Protein AF-A0A6N2DW54-F1 (afdb_monomer_lite)

Radius of gyration: 11.71 Å; chains: 1; bounding box: 32×23×21 Å

Sequence (58 aa):
MTFAVGTGERLPFAPATFDRVVAVTVLCFVDDAALGEIGRGPRPNGRLVIAELGQWST

pLDDT: mean 93.39, std 5.47, range [68.75, 98.19]

Secondary structure (DSSP, 8-state):
------BTTB-SS-TT-EEEEEEES-GGG--HHHHHHHHTSEEEEEEEEEE--GGG--

Foldseek 3Di:
DDDDDDDLLDDPDDFQADLEDEDAQPPLPDDPSSVVVSVRRHHVNHDYHYHHPPPPSD

Structure (mmCIF, N/CA/C/O backbone):
data_AF-A0A6N2DW54-F1
#
_entry.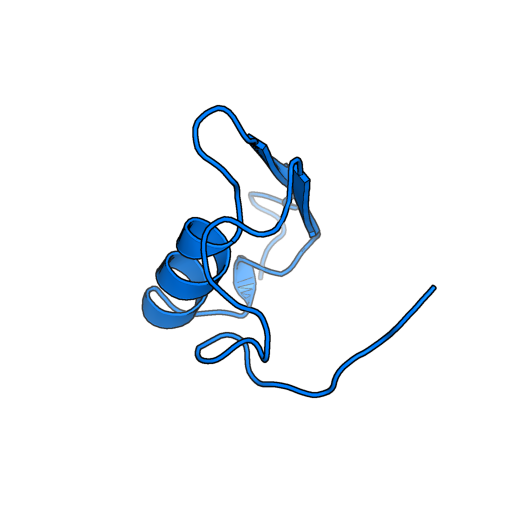id   AF-A0A6N2DW54-F1
#
loop_
_atom_site.group_PDB
_atom_site.id
_atom_site.type_symbol
_atom_site.label_atom_id
_atom_site.label_alt_id
_atom_site.label_comp_id
_atom_site.label_asym_id
_atom_site.label_entity_id
_atom_site.label_seq_id
_atom_site.pdbx_PDB_ins_code
_atom_site.Cartn_x
_atom_site.Cartn_y
_atom_site.Cartn_z
_atom_site.occupancy
_atom_site.B_iso_or_equiv
_atom_site.auth_seq_id
_atom_site.auth_comp_id
_atom_site.auth_asym_id
_atom_site.auth_atom_id
_atom_site.pdbx_PDB_model_num
ATOM 1 N N . MET A 1 1 ? -10.432 -15.259 2.589 1.00 73.19 1 MET A N 1
ATOM 2 C CA . MET A 1 1 ? -9.326 -14.487 1.987 1.00 73.19 1 MET A CA 1
ATOM 3 C C . MET A 1 1 ? -9.581 -14.450 0.495 1.00 73.19 1 MET A C 1
ATOM 5 O O . MET A 1 1 ? -9.794 -15.513 -0.072 1.00 73.19 1 MET A O 1
ATOM 9 N N . THR A 1 2 ? -9.655 -13.263 -0.102 1.00 93.06 2 THR A N 1
ATOM 10 C CA . THR A 1 2 ? -9.999 -13.091 -1.521 1.00 93.06 2 THR A CA 1
ATOM 11 C C . THR A 1 2 ? -8.824 -12.437 -2.226 1.00 93.06 2 THR A C 1
ATOM 13 O O . THR A 1 2 ? -8.251 -11.490 -1.693 1.00 93.06 2 THR A O 1
ATOM 16 N N . PHE A 1 3 ? -8.480 -12.936 -3.409 1.00 94.50 3 PHE A N 1
ATOM 17 C CA . PHE A 1 3 ? -7.418 -12.392 -4.247 1.00 94.50 3 PHE A CA 1
ATOM 18 C C . PHE A 1 3 ? -8.018 -11.866 -5.546 1.00 94.50 3 PHE A C 1
ATOM 20 O O . PHE A 1 3 ? -8.980 -12.435 -6.062 1.00 94.50 3 PHE A O 1
ATOM 27 N N . ALA A 1 4 ? -7.438 -10.794 -6.070 1.00 95.31 4 ALA A N 1
ATOM 28 C CA . ALA A 1 4 ? -7.784 -10.242 -7.368 1.00 95.31 4 ALA A CA 1
ATOM 29 C C . ALA A 1 4 ? -6.496 -9.980 -8.148 1.00 95.31 4 ALA A C 1
ATOM 31 O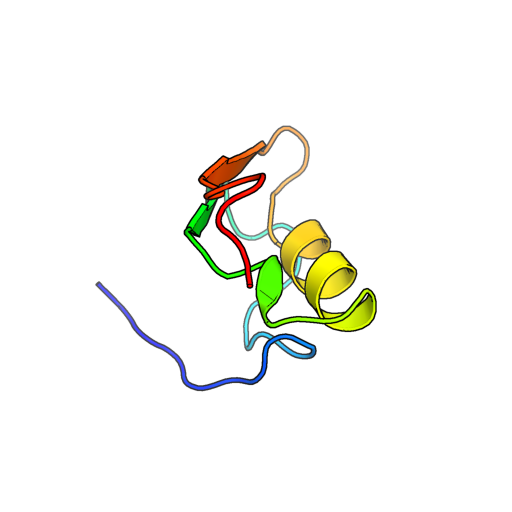 O . ALA A 1 4 ? -5.507 -9.522 -7.576 1.00 95.31 4 ALA A O 1
ATOM 32 N N . VAL A 1 5 ? -6.513 -10.289 -9.442 1.00 95.62 5 VAL A N 1
ATOM 33 C CA . VAL A 1 5 ? -5.397 -9.999 -10.346 1.00 95.62 5 VAL A CA 1
ATOM 34 C C . VAL A 1 5 ? -5.526 -8.555 -10.824 1.00 95.62 5 VAL A C 1
ATOM 36 O O . VAL A 1 5 ? -6.609 -8.124 -11.218 1.00 95.62 5 VAL A O 1
ATOM 39 N N . GLY A 1 6 ? -4.426 -7.812 -10.793 1.00 91.25 6 GLY A N 1
ATOM 40 C CA . GLY A 1 6 ? -4.343 -6.428 -11.249 1.00 91.25 6 GLY A CA 1
ATOM 41 C C . GLY A 1 6 ? -2.888 -5.990 -11.370 1.00 91.25 6 GLY A C 1
ATOM 42 O O . GLY A 1 6 ? -1.984 -6.743 -11.006 1.00 91.25 6 GLY A O 1
ATOM 43 N N . THR A 1 7 ? -2.673 -4.785 -11.885 1.00 92.56 7 THR A N 1
ATOM 44 C CA . THR A 1 7 ? -1.349 -4.151 -11.913 1.00 92.56 7 THR A CA 1
ATOM 45 C C . THR A 1 7 ? -1.265 -3.099 -10.808 1.00 92.56 7 THR A C 1
ATOM 47 O O . THR A 1 7 ? -2.299 -2.657 -10.296 1.00 92.56 7 THR A O 1
ATOM 50 N N . GLY A 1 8 ? -0.051 -2.714 -10.405 1.00 90.81 8 GLY A N 1
ATOM 51 C CA . GLY A 1 8 ? 0.148 -1.766 -9.303 1.00 90.81 8 GLY A CA 1
ATOM 52 C C . GLY A 1 8 ? -0.493 -0.404 -9.567 1.00 90.81 8 GLY A C 1
ATOM 53 O O . GLY A 1 8 ? -1.025 0.210 -8.653 1.00 90.81 8 GLY A O 1
ATOM 54 N N . GLU A 1 9 ? -0.524 0.017 -10.829 1.00 94.12 9 GLU A N 1
ATOM 55 C CA . GLU A 1 9 ? -1.065 1.293 -11.305 1.00 94.12 9 GLU A CA 1
ATOM 56 C C . GLU A 1 9 ? -2.597 1.284 -11.414 1.00 94.12 9 GLU A C 1
ATOM 58 O O . GLU A 1 9 ? -3.212 2.331 -11.617 1.00 94.12 9 GLU A O 1
ATOM 63 N N . ARG A 1 10 ? -3.235 0.106 -11.335 1.00 95.06 10 ARG A N 1
ATOM 64 C CA . ARG A 1 10 ? -4.694 -0.033 -11.426 1.00 95.06 10 ARG A CA 1
ATOM 65 C C . ARG A 1 10 ? -5.195 -1.245 -10.647 1.00 95.06 10 ARG A C 1
ATOM 67 O O . ARG A 1 10 ? -5.432 -2.325 -11.197 1.00 95.06 10 ARG A O 1
ATOM 74 N N . LEU A 1 11 ? -5.420 -1.034 -9.357 1.00 94.75 11 LEU A N 1
ATOM 75 C CA . LEU A 1 11 ? -5.968 -2.032 -8.453 1.00 94.75 11 LEU A CA 1
ATOM 76 C C . LEU A 1 11 ? -7.488 -2.180 -8.666 1.00 94.75 11 LEU A C 1
ATOM 78 O O . LEU A 1 11 ? -8.205 -1.181 -8.765 1.00 94.75 11 LEU A O 1
ATOM 82 N N . PRO A 1 12 ? -8.040 -3.405 -8.674 1.00 95.81 12 PRO A N 1
ATOM 83 C CA . PRO A 1 12 ? -9.456 -3.662 -8.956 1.00 95.81 12 PRO A CA 1
ATOM 84 C C . PRO A 1 12 ? -10.361 -3.422 -7.732 1.00 95.81 12 PRO A C 1
ATOM 86 O O . PRO A 1 12 ? -11.255 -4.211 -7.430 1.00 95.81 12 PRO A O 1
ATOM 89 N N . PHE A 1 13 ? -10.125 -2.333 -7.002 1.00 95.38 13 PHE A N 1
ATOM 90 C CA . PHE A 1 13 ? -10.880 -1.961 -5.805 1.00 95.38 13 PHE A CA 1
ATOM 91 C C . PHE A 1 13 ? -11.403 -0.537 -5.926 1.00 95.38 13 PHE A C 1
ATOM 93 O O . PHE A 1 13 ? -10.767 0.305 -6.553 1.00 95.38 13 PHE A O 1
ATOM 100 N N . ALA A 1 14 ? -12.535 -0.230 -5.300 1.00 95.94 14 ALA A N 1
ATOM 101 C CA . ALA A 1 14 ? -12.997 1.150 -5.184 1.00 95.94 14 ALA A CA 1
ATOM 102 C C . ALA A 1 14 ? -12.068 1.954 -4.244 1.00 95.94 14 ALA A C 1
ATOM 104 O O . ALA A 1 14 ? -11.442 1.370 -3.352 1.00 95.94 14 ALA A O 1
ATOM 105 N N . PRO A 1 15 ? -11.931 3.279 -4.420 1.00 97.00 15 PRO A N 1
ATOM 106 C CA . PRO A 1 15 ? -11.191 4.108 -3.469 1.00 97.00 15 PRO A CA 1
ATOM 107 C C . PRO A 1 15 ? -11.881 4.097 -2.097 1.00 97.00 15 PRO A C 1
ATOM 109 O O . PRO A 1 15 ? -13.069 3.794 -2.006 1.00 97.00 15 PRO A O 1
ATOM 112 N N . ALA A 1 16 ? -11.149 4.436 -1.035 1.00 97.44 16 ALA A N 1
ATOM 113 C CA . ALA A 1 16 ? -11.682 4.525 0.325 1.00 97.44 16 ALA A CA 1
ATOM 114 C C . ALA A 1 16 ? -12.440 3.261 0.787 1.00 97.44 16 ALA A C 1
ATOM 116 O O . ALA A 1 16 ? -13.491 3.334 1.425 1.00 97.44 16 ALA A O 1
ATOM 117 N N . THR A 1 17 ? -11.904 2.082 0.470 1.00 96.69 17 THR A N 1
ATOM 118 C CA . THR A 1 17 ? -12.548 0.789 0.765 1.00 96.69 17 THR A CA 1
ATOM 119 C C . THR A 1 17 ? -11.966 0.102 1.991 1.00 96.69 17 THR A C 1
ATOM 121 O O . THR A 1 17 ? -12.640 -0.719 2.611 1.00 96.69 17 THR A O 1
ATOM 124 N N . PHE A 1 18 ? -10.729 0.413 2.367 1.00 97.19 18 PHE A N 1
ATOM 125 C CA . PHE A 1 18 ? -10.028 -0.348 3.395 1.00 97.19 18 PHE A CA 1
ATOM 126 C C . PHE A 1 18 ? -9.744 0.502 4.627 1.00 97.19 18 PHE A C 1
ATOM 128 O O . PHE A 1 18 ? -9.314 1.646 4.530 1.00 97.19 18 PHE A O 1
ATOM 135 N N . ASP A 1 19 ? -9.928 -0.064 5.817 1.00 98.19 19 ASP A N 1
ATOM 136 C CA . ASP A 1 19 ? -9.487 0.601 7.048 1.00 98.19 19 ASP A CA 1
ATOM 137 C C . ASP A 1 19 ? -7.959 0.560 7.165 1.00 98.19 19 ASP A C 1
ATOM 139 O O . ASP A 1 19 ? -7.344 1.450 7.760 1.00 98.19 19 ASP A O 1
ATOM 143 N N . ARG A 1 20 ? -7.338 -0.469 6.575 1.00 97.44 20 ARG A N 1
ATOM 144 C CA . ARG A 1 20 ? -5.892 -0.681 6.516 1.00 97.44 20 ARG A CA 1
ATOM 145 C C . ARG A 1 20 ? -5.484 -1.181 5.136 1.00 97.44 20 ARG A C 1
ATOM 147 O O . ARG A 1 20 ? -6.079 -2.124 4.627 1.00 97.44 20 ARG A O 1
ATOM 154 N N . VAL A 1 21 ? -4.440 -0.581 4.581 1.00 97.19 21 VAL A N 1
ATOM 155 C CA . VAL A 1 21 ? -3.714 -1.091 3.414 1.00 97.19 21 VAL A CA 1
ATOM 156 C C . VAL A 1 21 ? -2.296 -1.396 3.869 1.00 97.19 21 VAL A C 1
ATOM 158 O O . VAL A 1 21 ? -1.718 -0.613 4.622 1.00 97.19 21 VAL A O 1
ATOM 161 N N . VAL A 1 22 ? -1.755 -2.540 3.459 1.00 96.75 22 VAL A N 1
ATOM 162 C CA . VAL A 1 22 ? -0.393 -2.948 3.812 1.00 96.75 22 VAL A CA 1
ATOM 163 C C . VAL A 1 22 ? 0.397 -3.159 2.529 1.00 96.75 22 VAL A C 1
ATOM 165 O O . VAL A 1 22 ? -0.017 -3.943 1.679 1.00 96.75 22 VAL A O 1
ATOM 168 N N . ALA A 1 23 ? 1.521 -2.460 2.409 1.00 95.19 23 ALA A N 1
ATOM 169 C CA . ALA A 1 23 ? 2.503 -2.642 1.350 1.00 95.19 23 ALA A CA 1
ATOM 170 C C . ALA A 1 23 ? 3.756 -3.259 1.979 1.00 95.19 23 ALA A C 1
ATOM 172 O O . ALA A 1 23 ? 4.367 -2.657 2.863 1.00 95.19 23 ALA A O 1
ATOM 173 N N . VAL A 1 24 ? 4.090 -4.486 1.579 1.00 95.25 24 VAL A N 1
ATOM 174 C CA . VAL A 1 24 ? 5.226 -5.240 2.124 1.00 95.25 24 VAL A CA 1
ATOM 175 C C . VAL A 1 24 ? 6.194 -5.521 0.992 1.00 95.25 24 VAL A C 1
ATOM 177 O O . VAL A 1 24 ? 5.812 -6.191 0.034 1.00 95.25 24 VAL A O 1
ATOM 180 N N . THR A 1 25 ? 7.416 -4.999 1.113 1.00 94.06 25 THR A N 1
ATOM 181 C CA . THR A 1 25 ? 8.537 -5.240 0.191 1.00 94.06 25 THR A CA 1
ATOM 182 C C . THR A 1 25 ? 8.150 -5.085 -1.282 1.00 94.06 25 THR A C 1
ATOM 184 O O . THR A 1 25 ? 8.511 -5.916 -2.113 1.00 94.06 25 THR A O 1
ATOM 187 N N . VAL A 1 26 ? 7.338 -4.069 -1.585 1.00 92.31 26 VAL A N 1
ATOM 188 C CA . VAL A 1 26 ? 6.770 -3.854 -2.924 1.00 92.31 26 VAL A CA 1
ATOM 189 C C . VAL A 1 26 ? 7.100 -2.471 -3.467 1.00 92.31 26 VAL A C 1
ATOM 191 O O . VAL A 1 26 ? 7.158 -2.314 -4.683 1.00 92.31 26 VAL A O 1
ATOM 194 N N . LEU A 1 27 ? 7.362 -1.474 -2.609 1.00 90.50 27 LEU A N 1
ATOM 195 C CA . LEU A 1 27 ? 7.560 -0.099 -3.073 1.00 90.50 27 LEU A CA 1
ATOM 196 C C . LEU A 1 27 ? 8.856 0.078 -3.872 1.00 90.50 27 LEU A C 1
ATOM 198 O O . LEU A 1 27 ? 8.958 1.009 -4.658 1.00 90.50 27 LEU A O 1
ATOM 202 N N . CYS A 1 28 ? 9.818 -0.835 -3.735 1.00 90.00 28 CYS A N 1
ATOM 203 C CA . CYS A 1 28 ? 11.022 -0.868 -4.564 1.00 90.00 28 CYS A CA 1
ATOM 204 C C . CYS A 1 28 ? 10.794 -1.330 -6.012 1.00 90.00 28 CYS A C 1
ATOM 206 O O . CYS A 1 28 ? 11.687 -1.174 -6.838 1.00 90.00 28 CYS A O 1
ATOM 208 N N . PHE A 1 29 ? 9.626 -1.890 -6.334 1.00 90.50 29 PHE A N 1
ATOM 209 C CA . PHE A 1 29 ? 9.331 -2.448 -7.658 1.00 90.50 29 PHE A CA 1
ATOM 210 C C . PHE A 1 29 ? 8.285 -1.657 -8.442 1.00 90.50 29 PHE A C 1
ATOM 212 O O . PHE A 1 29 ? 7.882 -2.085 -9.522 1.00 90.50 29 PHE A O 1
ATOM 219 N N . VAL A 1 30 ? 7.798 -0.546 -7.895 1.00 91.81 30 VAL A N 1
ATOM 220 C CA . VAL A 1 30 ? 6.662 0.190 -8.450 1.00 91.81 30 VAL A CA 1
ATOM 221 C C . VAL A 1 30 ? 6.998 1.666 -8.620 1.00 91.81 30 VAL A C 1
ATOM 223 O O . VAL A 1 30 ? 7.884 2.192 -7.951 1.00 91.81 30 VAL A O 1
ATOM 226 N N . ASP A 1 31 ? 6.293 2.326 -9.531 1.00 93.25 31 ASP A N 1
ATOM 227 C CA . ASP A 1 31 ? 6.458 3.749 -9.805 1.00 93.25 31 ASP A CA 1
ATOM 228 C C . ASP A 1 31 ? 5.500 4.626 -8.972 1.00 93.25 31 ASP A C 1
ATOM 230 O O . ASP A 1 31 ? 4.690 4.151 -8.166 1.00 93.25 31 ASP A O 1
ATOM 234 N N . ASP A 1 32 ? 5.577 5.939 -9.188 1.00 93.94 32 ASP A N 1
ATOM 235 C CA . ASP A 1 32 ? 4.721 6.917 -8.514 1.00 93.94 32 ASP A CA 1
ATOM 236 C C . ASP A 1 32 ? 3.227 6.720 -8.829 1.00 93.94 32 ASP A C 1
ATOM 238 O O . ASP A 1 32 ? 2.370 7.039 -7.997 1.00 93.94 32 ASP A O 1
ATOM 242 N N . ALA A 1 33 ? 2.889 6.181 -10.009 1.00 95.06 33 ALA A N 1
ATOM 243 C CA . ALA A 1 33 ? 1.502 5.930 -10.387 1.00 95.06 33 ALA A CA 1
ATOM 244 C C . ALA A 1 33 ? 0.899 4.825 -9.512 1.00 95.06 33 ALA A C 1
ATOM 246 O O . ALA A 1 33 ? -0.194 4.987 -8.962 1.00 95.06 33 ALA A O 1
ATOM 247 N N . ALA A 1 34 ? 1.641 3.739 -9.306 1.00 95.38 34 ALA A N 1
ATOM 248 C CA . ALA A 1 34 ? 1.259 2.684 -8.379 1.00 95.38 34 ALA A CA 1
ATOM 249 C C . ALA A 1 34 ? 1.220 3.158 -6.917 1.00 95.38 34 ALA A C 1
ATOM 251 O O . ALA A 1 34 ? 0.332 2.756 -6.162 1.00 95.38 34 ALA A O 1
ATOM 252 N N . LEU A 1 35 ? 2.120 4.055 -6.499 1.00 93.88 35 LEU A N 1
ATOM 253 C CA . LEU A 1 35 ? 2.061 4.636 -5.153 1.00 93.88 35 LEU A CA 1
ATOM 254 C C . LEU A 1 35 ? 0.772 5.450 -4.938 1.00 93.88 35 LEU A C 1
ATOM 256 O O . LEU A 1 35 ? 0.125 5.323 -3.893 1.00 93.88 35 LEU A O 1
ATOM 260 N N . GLY A 1 36 ? 0.361 6.239 -5.935 1.00 95.62 36 GLY A N 1
ATOM 261 C CA . GLY A 1 36 ? -0.922 6.948 -5.920 1.00 95.62 36 GLY A CA 1
ATOM 262 C C . GLY A 1 36 ? -2.118 5.995 -5.825 1.00 95.62 36 GLY A C 1
ATOM 263 O O . GLY A 1 36 ? -3.046 6.219 -5.041 1.00 95.62 36 GLY A O 1
ATOM 264 N N . GLU A 1 37 ? -2.061 4.886 -6.559 1.00 96.44 37 GLU A N 1
ATOM 265 C CA . GLU A 1 37 ? -3.087 3.844 -6.561 1.00 96.44 37 GLU A CA 1
ATOM 266 C C . GLU A 1 37 ? -3.176 3.084 -5.223 1.00 96.44 37 GLU A C 1
ATOM 268 O O . GLU A 1 37 ? -4.263 2.755 -4.749 1.00 96.44 37 GLU A O 1
ATOM 273 N N . ILE A 1 38 ? -2.055 2.854 -4.540 1.00 95.31 38 ILE A N 1
ATOM 274 C CA . ILE A 1 38 ? -2.048 2.313 -3.171 1.00 95.31 38 ILE A CA 1
ATOM 275 C C . ILE A 1 38 ? -2.657 3.337 -2.197 1.00 95.31 38 ILE A C 1
ATOM 277 O O . ILE A 1 38 ? -3.465 2.986 -1.329 1.00 95.31 38 ILE A O 1
ATOM 281 N N . GLY A 1 39 ? -2.309 4.615 -2.365 1.00 95.44 39 GLY A N 1
ATOM 282 C CA . GLY A 1 39 ? -2.748 5.721 -1.516 1.00 95.44 39 GLY A CA 1
ATOM 283 C C . GLY A 1 39 ? -4.253 6.006 -1.549 1.00 95.44 39 GLY A C 1
ATOM 284 O O . GLY A 1 39 ? -4.792 6.484 -0.552 1.00 95.44 39 GLY A O 1
ATOM 285 N N . ARG A 1 40 ? -4.967 5.674 -2.637 1.00 96.62 40 ARG A N 1
ATOM 286 C CA . ARG A 1 40 ? -6.434 5.863 -2.715 1.00 96.62 40 ARG A CA 1
ATOM 287 C C . ARG A 1 40 ? -7.240 4.803 -1.960 1.00 96.62 40 ARG A C 1
ATOM 289 O O . ARG A 1 40 ? -8.448 4.964 -1.783 1.00 96.62 40 ARG A O 1
ATOM 296 N N . GLY A 1 41 ? -6.620 3.681 -1.596 1.00 96.19 41 GLY A N 1
ATOM 297 C CA . GLY A 1 41 ? -7.295 2.528 -0.995 1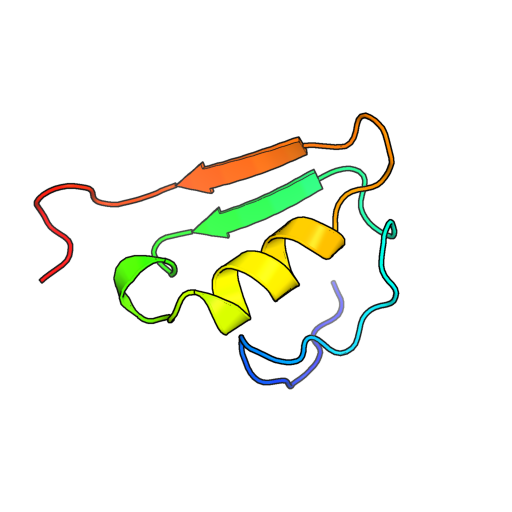.00 96.19 41 GLY A CA 1
ATOM 298 C C . GLY A 1 41 ? -7.875 2.782 0.405 1.00 96.19 41 GLY A C 1
ATOM 299 O O . GLY A 1 41 ? -9.024 2.390 0.649 1.00 96.19 41 GLY A O 1
ATOM 300 N N . PRO A 1 42 ? -7.130 3.414 1.334 1.00 97.88 42 PRO A N 1
ATOM 301 C CA . PRO A 1 42 ? -7.611 3.669 2.683 1.00 97.88 42 PRO A CA 1
ATOM 302 C C . PRO A 1 42 ? -8.836 4.591 2.731 1.00 97.88 42 PRO A C 1
ATOM 304 O O . PRO A 1 42 ? -8.911 5.590 2.019 1.00 97.88 42 PRO A O 1
ATOM 307 N N . ARG A 1 43 ? -9.783 4.292 3.624 1.00 98.00 43 ARG A N 1
ATOM 308 C CA . ARG A 1 43 ? -10.866 5.210 4.020 1.00 98.00 43 ARG A CA 1
ATOM 309 C C . ARG A 1 43 ? -10.316 6.516 4.605 1.00 98.00 43 ARG A C 1
ATOM 311 O O . ARG A 1 43 ? -9.175 6.533 5.074 1.00 98.00 43 ARG A O 1
ATOM 318 N N . PRO A 1 44 ? -11.134 7.582 4.713 1.00 95.31 44 PRO A N 1
ATOM 319 C CA . PRO A 1 44 ? -10.836 8.679 5.628 1.00 95.31 44 PRO A CA 1
ATOM 320 C C . PRO A 1 44 ? -10.521 8.123 7.026 1.00 95.31 44 PRO A C 1
ATOM 322 O O . PRO A 1 44 ? -11.262 7.290 7.545 1.00 95.31 44 PRO A O 1
ATOM 325 N N . ASN A 1 45 ? -9.403 8.546 7.619 1.00 95.56 45 ASN A N 1
ATOM 326 C CA . ASN A 1 45 ? -8.834 8.009 8.870 1.00 95.56 45 ASN A CA 1
ATOM 327 C C . ASN A 1 45 ? -8.307 6.562 8.817 1.00 95.56 45 ASN A C 1
ATOM 329 O O . ASN A 1 45 ? -7.830 6.048 9.834 1.00 95.56 45 ASN A O 1
ATOM 333 N N . GLY A 1 46 ? -8.328 5.918 7.651 1.00 97.31 46 GLY A N 1
ATOM 334 C CA . GLY A 1 46 ? -7.618 4.673 7.398 1.00 97.31 46 GLY A CA 1
ATOM 335 C C . GLY A 1 46 ? -6.106 4.845 7.544 1.00 97.31 46 GLY A C 1
ATOM 336 O O . GLY A 1 46 ? -5.588 5.945 7.765 1.00 97.31 46 GLY A O 1
ATOM 337 N N . ARG A 1 47 ? -5.373 3.735 7.479 1.00 97.62 47 ARG A N 1
ATOM 338 C CA . ARG A 1 47 ? -3.906 3.760 7.529 1.00 97.62 47 ARG A CA 1
ATOM 339 C C . ARG A 1 47 ? -3.323 2.958 6.382 1.00 97.62 47 ARG A C 1
ATOM 341 O O . ARG A 1 47 ? -3.757 1.837 6.129 1.00 97.62 47 ARG A O 1
ATOM 348 N N . LEU A 1 48 ? -2.305 3.529 5.756 1.00 96.56 48 LEU A N 1
ATOM 349 C CA . LEU A 1 48 ? -1.346 2.797 4.949 1.00 96.56 48 LEU A CA 1
ATOM 350 C C . LEU A 1 48 ? -0.184 2.394 5.864 1.00 96.56 48 LEU A C 1
ATOM 352 O O . LEU A 1 48 ? 0.392 3.246 6.538 1.00 96.56 48 LEU A O 1
ATOM 356 N N . VAL A 1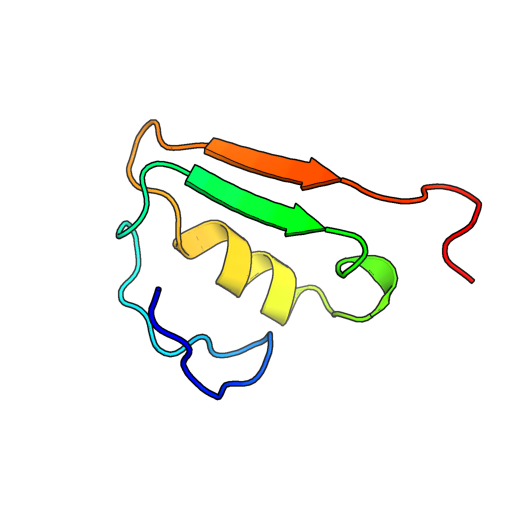 49 ? 0.114 1.100 5.925 1.00 97.19 49 VAL A N 1
ATOM 357 C CA . VAL A 1 49 ? 1.247 0.541 6.668 1.00 97.19 49 VAL A CA 1
ATOM 358 C C . VAL A 1 49 ? 2.267 0.049 5.657 1.00 97.19 49 VAL A C 1
ATOM 360 O O . VAL A 1 49 ? 1.931 -0.701 4.742 1.00 97.19 49 VAL A O 1
ATOM 363 N N . ILE A 1 50 ? 3.506 0.483 5.835 1.00 94.75 50 ILE A N 1
ATOM 364 C CA . ILE A 1 50 ? 4.604 0.205 4.920 1.00 94.75 50 ILE A CA 1
ATOM 365 C C . ILE A 1 50 ? 5.632 -0.644 5.664 1.00 94.75 50 ILE A C 1
ATOM 367 O O . ILE A 1 50 ? 6.078 -0.270 6.748 1.00 94.75 50 ILE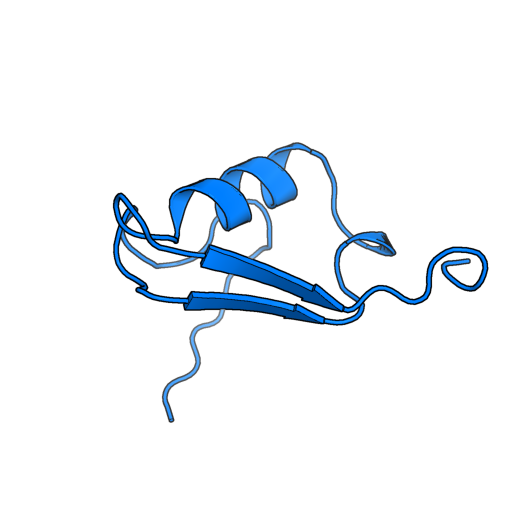 A O 1
ATOM 371 N N . ALA A 1 51 ? 5.992 -1.781 5.079 1.00 94.56 51 ALA A N 1
ATOM 372 C CA . ALA A 1 51 ? 7.076 -2.637 5.537 1.00 94.56 51 ALA A CA 1
ATOM 373 C C . ALA A 1 51 ? 8.113 -2.744 4.415 1.00 94.56 51 ALA A C 1
ATOM 375 O O . ALA A 1 51 ? 7.981 -3.569 3.514 1.00 94.56 51 ALA A O 1
ATOM 376 N N . GLU A 1 52 ? 9.125 -1.879 4.467 1.00 91.62 52 GLU A N 1
ATOM 377 C CA . GLU A 1 52 ? 10.186 -1.799 3.460 1.00 91.62 52 GLU A CA 1
ATOM 378 C C . GLU A 1 52 ? 11.521 -2.324 3.979 1.00 91.62 52 GLU A C 1
ATOM 380 O O . GLU A 1 52 ? 11.797 -2.307 5.179 1.00 91.62 52 GLU A O 1
ATOM 385 N N . LEU A 1 53 ? 12.367 -2.747 3.040 1.00 90.69 53 LEU A N 1
ATOM 386 C CA . LEU A 1 53 ? 13.731 -3.204 3.318 1.00 90.69 53 LEU A CA 1
ATOM 387 C C . LEU A 1 53 ? 14.739 -2.043 3.400 1.00 90.69 53 LEU A C 1
ATOM 389 O O . LEU A 1 53 ? 15.888 -2.236 3.799 1.00 90.69 53 LEU A O 1
ATOM 393 N N . GLY A 1 54 ? 14.317 -0.827 3.039 1.00 86.50 54 GLY A N 1
ATOM 394 C CA . GLY A 1 54 ? 15.149 0.371 3.081 1.00 86.50 54 GLY A CA 1
ATOM 395 C C . GLY A 1 54 ? 16.370 0.237 2.173 1.00 86.50 54 GLY A C 1
ATOM 396 O O . GLY A 1 54 ? 16.236 0.016 0.975 1.00 86.50 54 GLY A O 1
ATOM 397 N N . GLN A 1 55 ? 17.569 0.341 2.752 1.00 87.38 55 GLN A N 1
ATOM 398 C CA . GLN A 1 55 ? 18.837 0.296 2.011 1.00 87.38 55 GLN A CA 1
ATOM 399 C C . GLN A 1 55 ? 19.133 -1.066 1.345 1.00 87.38 55 GLN A C 1
ATOM 401 O O . GLN A 1 55 ? 20.157 -1.202 0.685 1.00 87.38 55 GLN A O 1
ATOM 406 N N . TRP A 1 56 ? 18.303 -2.092 1.574 1.00 86.31 56 TRP A N 1
ATOM 407 C CA . TRP A 1 56 ? 18.463 -3.427 0.972 1.00 86.31 56 TRP A CA 1
ATOM 408 C C . TRP A 1 56 ? 17.548 -3.638 -0.242 1.00 86.31 56 TRP A C 1
ATOM 410 O O . TRP A 1 56 ? 17.582 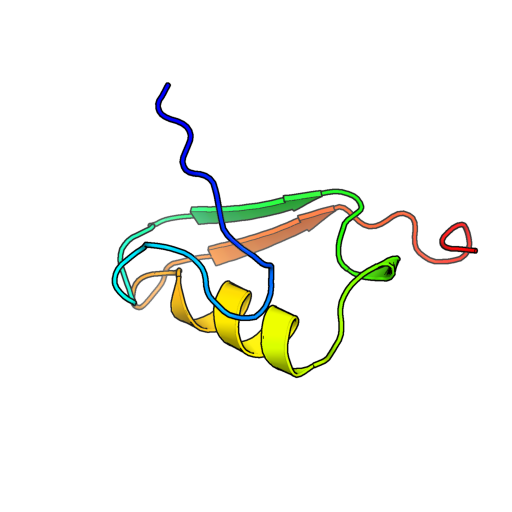-4.700 -0.860 1.00 86.31 56 TRP A O 1
ATOM 420 N N . SER A 1 57 ? 16.744 -2.636 -0.598 1.00 78.75 57 SER A N 1
ATOM 421 C CA . SER A 1 57 ? 16.049 -2.580 -1.880 1.00 78.75 57 SER A CA 1
ATOM 422 C C . SER A 1 57 ? 17.086 -2.296 -2.975 1.00 78.75 57 SER A C 1
ATOM 424 O O . SER A 1 57 ? 17.707 -1.236 -2.959 1.00 78.75 57 SER A O 1
ATOM 426 N N . THR A 1 58 ? 17.346 -3.289 -3.832 1.00 68.75 58 THR A N 1
ATOM 427 C CA . THR A 1 58 ? 18.416 -3.283 -4.855 1.00 68.75 58 THR A CA 1
ATOM 428 C C . THR A 1 58 ? 17.987 -2.578 -6.132 1.00 68.75 58 THR A C 1
ATOM 430 O O . THR A 1 58 ? 16.813 -2.765 -6.518 1.00 68.75 58 THR A O 1
#